Protein AF-A0A3C1PKH4-F1 (afdb_monomer_lite)

Structure (mmCIF, N/CA/C/O backbone):
data_AF-A0A3C1PKH4-F1
#
_entry.id   AF-A0A3C1PKH4-F1
#
loop_
_atom_site.group_PDB
_atom_site.id
_atom_site.type_symbol
_atom_site.label_atom_id
_atom_site.label_alt_id
_atom_site.label_comp_id
_atom_site.label_asym_id
_atom_site.label_entity_id
_atom_site.label_seq_id
_atom_site.pdbx_PDB_ins_code
_atom_site.Cartn_x
_atom_site.Cartn_y
_atom_site.Cartn_z
_atom_site.occupancy
_atom_site.B_iso_or_equiv
_atom_site.auth_seq_id
_atom_site.auth_comp_id
_atom_site.auth_asym_id
_atom_site.auth_atom_id
_atom_site.pdbx_PDB_model_num
ATOM 1 N N . MET A 1 1 ? -29.492 19.129 54.880 1.00 62.06 1 MET A N 1
ATOM 2 C CA . MET A 1 1 ? -29.998 19.368 53.505 1.00 62.06 1 MET A CA 1
ATOM 3 C C . MET A 1 1 ? -28.902 19.883 52.559 1.00 62.06 1 MET A C 1
ATOM 5 O O . MET A 1 1 ? -28.724 19.283 51.509 1.00 62.06 1 MET A O 1
ATOM 9 N N . PHE A 1 2 ? -28.114 20.904 52.932 1.00 59.97 2 PHE A N 1
ATOM 10 C CA . PHE A 1 2 ? -27.021 21.452 52.100 1.00 59.97 2 PHE A CA 1
ATOM 11 C C . PHE A 1 2 ? -25.900 20.455 51.728 1.00 59.97 2 PHE A C 1
ATOM 13 O O . PHE A 1 2 ? -25.542 20.356 50.556 1.00 59.97 2 PHE A O 1
ATOM 20 N N . GLU A 1 3 ? -25.400 19.660 52.679 1.00 67.88 3 GLU A N 1
ATOM 21 C CA . GLU A 1 3 ? -24.341 18.661 52.420 1.00 67.88 3 GLU A CA 1
ATOM 22 C C . GLU A 1 3 ? -24.763 17.574 51.414 1.00 67.88 3 GLU A C 1
ATOM 24 O O . GLU A 1 3 ? -23.986 17.159 50.555 1.00 67.88 3 GLU A O 1
ATOM 29 N N . PHE A 1 4 ? -26.038 17.177 51.436 1.00 61.84 4 PHE A N 1
ATOM 30 C CA . PHE A 1 4 ? -26.580 16.166 50.524 1.00 61.84 4 PHE A CA 1
ATOM 31 C C . PHE A 1 4 ? -26.622 16.663 49.066 1.00 61.84 4 PHE A C 1
ATOM 33 O O . PHE A 1 4 ? -26.322 15.921 48.130 1.00 61.84 4 PHE A O 1
ATOM 40 N N . ILE A 1 5 ? -26.930 17.950 48.865 1.00 67.50 5 ILE A N 1
ATOM 41 C CA . ILE A 1 5 ? -26.940 18.602 47.546 1.00 67.50 5 ILE A CA 1
ATOM 42 C C . ILE A 1 5 ? -25.511 18.733 46.999 1.00 67.50 5 ILE A C 1
ATOM 44 O O . ILE A 1 5 ? -25.279 18.487 45.813 1.00 67.50 5 ILE A O 1
ATOM 48 N N . LYS A 1 6 ? -24.543 19.069 47.860 1.00 67.19 6 LYS A N 1
ATOM 49 C CA . LYS A 1 6 ? -23.121 19.180 47.503 1.00 67.19 6 LYS A CA 1
ATOM 50 C C . LYS A 1 6 ? -22.535 17.827 47.095 1.00 67.19 6 LYS A C 1
ATOM 52 O O . LYS A 1 6 ? -21.872 17.738 46.065 1.00 67.19 6 LYS A O 1
ATOM 57 N N . GLN A 1 7 ? -22.855 16.763 47.833 1.00 67.56 7 GLN A N 1
ATOM 58 C CA . GLN A 1 7 ? -22.403 15.406 47.520 1.00 67.56 7 GLN A CA 1
ATOM 59 C C . GLN A 1 7 ? -23.022 14.876 46.215 1.00 67.56 7 GLN A C 1
ATOM 61 O O . GLN A 1 7 ? -22.325 14.260 45.410 1.00 67.56 7 GLN A O 1
ATOM 66 N N . LYS A 1 8 ? -24.306 15.168 45.957 1.00 70.12 8 LYS A N 1
ATOM 67 C CA . LYS A 1 8 ? -24.975 14.837 44.688 1.00 70.12 8 LYS A CA 1
ATOM 68 C C . LYS A 1 8 ? -24.362 15.596 43.503 1.00 70.12 8 LYS A C 1
ATOM 70 O O . LYS A 1 8 ? -24.067 14.978 42.487 1.00 70.12 8 LYS A O 1
ATOM 75 N N . LYS A 1 9 ? -24.085 16.901 43.645 1.00 70.56 9 LYS A N 1
ATOM 76 C CA . LYS A 1 9 ? -23.357 17.690 42.629 1.00 70.56 9 LYS A CA 1
ATOM 77 C C . LYS A 1 9 ? -21.946 17.150 42.372 1.00 70.56 9 LYS A C 1
ATOM 79 O O . LYS A 1 9 ? -21.559 17.018 41.220 1.00 70.56 9 LYS A O 1
ATOM 84 N N . MET A 1 10 ? -21.199 16.792 43.417 1.00 75.88 10 MET A N 1
ATOM 85 C CA . MET A 1 10 ? -19.849 16.233 43.284 1.00 75.88 10 MET A CA 1
ATOM 86 C C . MET A 1 10 ? -19.860 14.876 42.566 1.00 75.88 10 MET A C 1
ATOM 88 O O . MET A 1 10 ? -19.051 14.662 41.671 1.00 75.88 10 MET A O 1
ATOM 92 N N . LYS A 1 11 ? -20.820 13.994 42.878 1.00 71.81 11 LYS A N 1
ATOM 93 C CA . LYS A 1 11 ? -21.020 12.723 42.159 1.00 71.81 11 LYS A CA 1
ATOM 94 C C . LYS A 1 11 ? -21.385 12.938 40.687 1.00 71.81 11 LYS A C 1
ATOM 96 O O . LYS A 1 11 ? -20.819 12.270 39.829 1.00 71.81 11 LYS A O 1
ATOM 101 N N . ASN A 1 12 ? -22.263 13.897 40.385 1.00 77.50 12 ASN A N 1
ATOM 102 C CA . ASN A 1 12 ? -22.595 14.258 39.004 1.00 77.50 12 ASN A CA 1
ATOM 103 C C . ASN A 1 12 ? -21.382 14.819 38.241 1.00 77.50 12 ASN A C 1
ATOM 105 O O . ASN A 1 12 ? -21.186 14.466 37.083 1.00 77.50 12 ASN A O 1
ATOM 109 N N . ASN A 1 13 ? -20.548 15.637 38.887 1.00 80.69 13 ASN A N 1
ATOM 110 C CA . ASN A 1 13 ? -19.331 16.178 38.276 1.00 80.69 13 ASN A CA 1
ATOM 111 C C . ASN A 1 13 ? -18.281 15.085 38.026 1.00 80.69 13 ASN A C 1
ATOM 113 O O . ASN A 1 13 ? -17.653 15.079 36.974 1.00 80.69 13 ASN A O 1
ATOM 117 N N . VAL A 1 14 ? -18.121 14.137 38.956 1.00 84.06 14 VAL A N 1
ATOM 118 C CA . VAL A 1 14 ? -17.233 12.977 38.777 1.00 84.06 14 VAL A CA 1
ATOM 119 C C . VAL A 1 14 ? -17.727 12.083 37.638 1.00 84.06 14 VAL A C 1
ATOM 121 O O . VAL A 1 14 ? -16.930 11.680 36.800 1.00 84.06 14 VAL A O 1
ATOM 124 N N . LEU A 1 15 ? -19.035 11.821 37.550 1.00 83.62 15 LEU A N 1
ATOM 125 C CA . LEU A 1 15 ? -19.609 11.035 36.455 1.00 83.62 15 LEU A CA 1
ATOM 126 C C . LEU A 1 15 ? -19.413 11.723 35.095 1.00 83.62 15 LEU A C 1
ATOM 128 O O . LEU A 1 15 ? -19.021 11.070 34.133 1.00 83.62 15 LEU A O 1
ATOM 132 N N . ALA A 1 16 ? -19.628 13.040 35.026 1.00 80.38 16 ALA A N 1
ATOM 133 C CA . ALA A 1 16 ? -19.370 13.824 33.821 1.00 80.38 16 ALA A CA 1
ATOM 134 C C . ALA A 1 16 ? -17.886 13.787 33.421 1.00 80.38 16 ALA A C 1
ATOM 136 O O . ALA A 1 16 ? -17.571 13.645 32.243 1.00 80.38 16 ALA A O 1
ATOM 137 N N . PHE A 1 17 ? -16.977 13.854 34.397 1.00 81.69 17 PHE A N 1
ATOM 138 C CA . PHE A 1 17 ? -15.539 13.761 34.153 1.00 81.69 17 PHE A CA 1
ATOM 139 C C . PHE A 1 17 ? -15.131 12.379 33.620 1.00 81.69 17 PHE A C 1
ATOM 141 O O . PHE A 1 17 ? -14.371 12.298 32.662 1.00 81.69 17 PHE A O 1
ATOM 148 N N . ILE A 1 18 ? -15.687 11.296 34.173 1.00 82.12 18 ILE A N 1
ATOM 149 C CA . ILE A 1 18 ? -15.446 9.924 33.696 1.00 82.12 18 ILE A CA 1
ATOM 150 C C . ILE A 1 18 ? -15.989 9.722 32.271 1.00 82.12 18 ILE A C 1
ATOM 152 O O . ILE A 1 18 ? -15.319 9.138 31.426 1.00 82.12 18 ILE A O 1
ATOM 156 N N . LEU A 1 19 ? -17.188 10.222 31.968 1.00 75.44 19 LEU A N 1
ATOM 157 C CA . LEU A 1 19 ? -17.757 10.142 30.615 1.00 75.44 19 LEU A CA 1
ATOM 158 C C . LEU A 1 19 ? -16.909 10.906 29.587 1.00 75.44 19 LEU A C 1
ATOM 160 O O . LEU A 1 19 ? -16.738 10.450 28.452 1.00 75.44 19 LEU A O 1
ATOM 164 N N . LEU A 1 20 ? -16.343 12.045 29.995 1.00 79.12 20 LEU A N 1
ATOM 165 C CA . LEU A 1 20 ? -15.454 12.834 29.154 1.00 79.12 20 LEU A CA 1
ATOM 166 C C . LEU A 1 20 ? -14.161 12.065 28.837 1.00 79.12 20 LEU A C 1
ATOM 168 O O . LEU A 1 20 ? -13.791 11.962 27.670 1.00 79.12 20 LEU A O 1
ATOM 172 N N . THR A 1 21 ? -13.505 11.463 29.836 1.00 73.94 21 THR A N 1
ATOM 173 C CA . THR A 1 21 ? -12.243 10.725 29.627 1.00 73.94 21 THR A CA 1
ATOM 174 C C . THR A 1 21 ? -12.413 9.472 28.764 1.00 73.94 21 THR A C 1
ATOM 176 O O . THR A 1 21 ? -11.535 9.163 27.954 1.00 73.94 21 THR A O 1
ATOM 179 N N . ILE A 1 22 ? -13.552 8.779 28.871 1.00 72.62 22 ILE A N 1
ATOM 180 C CA . ILE A 1 22 ? -13.874 7.626 28.015 1.00 72.62 22 ILE A CA 1
ATOM 181 C C . ILE A 1 22 ? -14.007 8.061 26.548 1.00 72.62 22 ILE A C 1
ATOM 183 O O . ILE A 1 22 ? -13.432 7.428 25.665 1.00 72.62 22 ILE A O 1
ATOM 187 N N . SER A 1 23 ? -14.704 9.171 26.287 1.00 66.38 23 SER A N 1
ATOM 188 C CA . SER A 1 23 ? -14.937 9.670 24.923 1.00 66.38 23 SER A CA 1
ATOM 189 C C . SER A 1 23 ? -13.632 10.067 24.218 1.00 66.38 23 SER A C 1
ATOM 191 O O . SER A 1 23 ? -13.429 9.736 23.051 1.00 66.38 23 SER A O 1
ATOM 193 N N . PHE A 1 24 ? -12.712 10.716 24.943 1.00 67.88 24 PHE A N 1
ATOM 194 C CA . PHE A 1 24 ? -11.387 11.064 24.417 1.00 67.88 24 PHE A CA 1
ATOM 195 C C . PHE A 1 24 ? -10.540 9.832 24.072 1.00 67.88 24 PHE A C 1
ATOM 197 O O . PHE A 1 24 ? -9.856 9.828 23.050 1.00 67.88 24 PHE A O 1
ATOM 204 N N . SER A 1 25 ? -10.607 8.780 24.892 1.00 70.50 25 SER A N 1
ATOM 205 C CA . SER A 1 25 ? -9.811 7.562 24.684 1.00 70.50 25 SER A CA 1
ATOM 206 C C . SER A 1 25 ? -10.232 6.806 23.416 1.00 70.50 25 SER A C 1
ATOM 208 O O . SER A 1 25 ? -9.375 6.348 22.665 1.00 70.50 25 SER A O 1
ATOM 210 N N . VAL A 1 26 ? -11.541 6.730 23.137 1.00 72.38 26 VAL A N 1
ATOM 211 C CA . VAL A 1 26 ? -12.075 6.079 21.924 1.00 72.38 26 VAL A CA 1
ATOM 212 C C . VAL A 1 26 ? -11.685 6.844 20.657 1.00 72.38 26 VAL A C 1
ATOM 214 O O . VAL A 1 26 ? -11.261 6.232 19.680 1.00 72.38 26 VAL A O 1
ATOM 217 N N . SER A 1 27 ? -11.775 8.179 20.670 1.00 73.75 27 SER A N 1
ATOM 218 C CA . SER A 1 27 ? -11.381 9.000 19.515 1.00 73.75 27 SER A CA 1
ATOM 219 C C . SER A 1 27 ? -9.901 8.823 19.169 1.00 73.75 27 SER A C 1
ATOM 221 O O . SER A 1 27 ? -9.565 8.624 18.006 1.00 73.7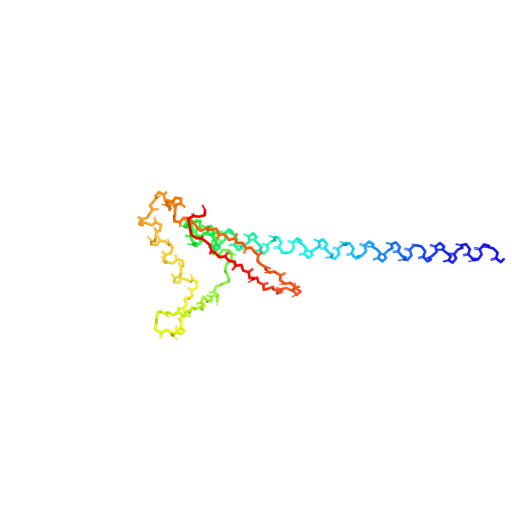5 27 SER A O 1
ATOM 223 N N . ALA A 1 28 ? -9.022 8.841 20.176 1.00 78.69 28 ALA A N 1
ATOM 224 C CA . ALA A 1 28 ? -7.585 8.675 19.971 1.00 78.69 28 ALA A CA 1
ATOM 225 C C . ALA A 1 28 ? -7.225 7.294 19.395 1.00 78.69 28 ALA A C 1
ATOM 227 O O . ALA A 1 28 ? -6.310 7.184 18.580 1.00 78.69 28 ALA A O 1
ATOM 228 N N . GLN A 1 29 ? -7.955 6.244 19.786 1.00 80.19 29 GLN A N 1
ATOM 229 C CA . GLN A 1 29 ? -7.770 4.909 19.221 1.00 80.19 29 GLN A CA 1
ATOM 230 C C . GLN A 1 29 ? -8.134 4.867 17.729 1.00 80.19 29 GLN A C 1
ATOM 232 O O . GLN A 1 29 ? -7.359 4.340 16.934 1.00 80.19 29 GLN A O 1
ATOM 237 N N . ILE A 1 30 ? -9.270 5.455 17.340 1.00 83.75 30 ILE A N 1
ATOM 238 C CA . ILE A 1 30 ? -9.716 5.486 15.938 1.00 83.75 30 ILE A CA 1
ATOM 239 C C . I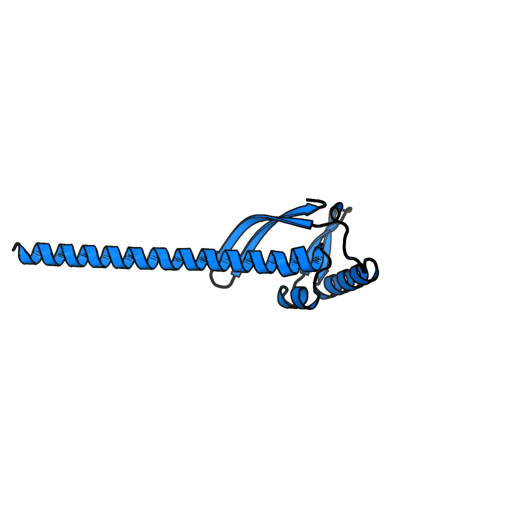LE A 1 30 ? -8.704 6.226 15.055 1.00 83.75 30 ILE A C 1
ATOM 241 O O . ILE A 1 30 ? -8.413 5.785 13.942 1.00 83.75 30 ILE A O 1
ATOM 245 N N . ASP A 1 31 ? -8.142 7.336 15.533 1.00 90.00 31 ASP A N 1
ATOM 246 C CA . ASP A 1 31 ? -7.132 8.080 14.776 1.00 90.00 31 ASP A CA 1
ATOM 247 C C . ASP A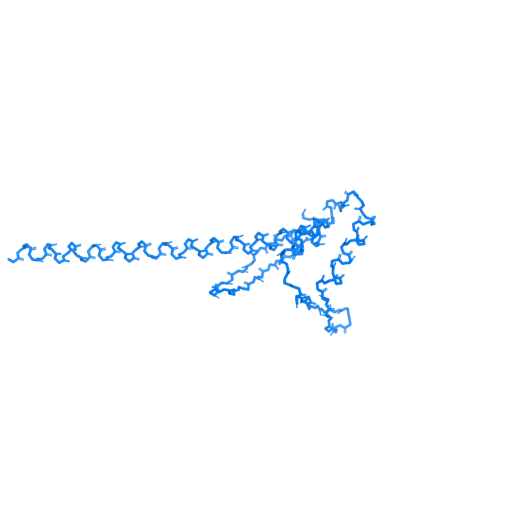 1 31 ? -5.840 7.267 14.601 1.00 90.00 31 ASP A C 1
ATOM 249 O O . ASP A 1 31 ? -5.299 7.199 13.495 1.00 90.00 31 ASP A O 1
ATOM 253 N N . ALA A 1 32 ? -5.401 6.556 15.645 1.00 93.69 32 ALA A N 1
ATOM 254 C CA . ALA A 1 32 ? -4.250 5.659 15.563 1.00 93.69 32 ALA A CA 1
ATOM 255 C C . ALA A 1 32 ? -4.474 4.499 14.572 1.00 93.69 32 ALA A C 1
ATOM 257 O O . ALA A 1 32 ? -3.568 4.146 13.814 1.00 93.69 32 ALA A O 1
ATOM 258 N N . GLU A 1 33 ? -5.679 3.924 14.536 1.00 96.06 33 GLU A N 1
ATOM 259 C CA . GLU A 1 33 ? -6.053 2.883 13.570 1.00 96.06 33 GLU A CA 1
ATOM 260 C C . GLU A 1 33 ? -6.035 3.423 12.132 1.00 96.06 33 GLU A C 1
ATOM 262 O O . GLU A 1 33 ? -5.461 2.793 11.239 1.00 96.06 33 GLU A O 1
ATOM 267 N N . LYS A 1 34 ? -6.579 4.625 11.900 1.00 96.94 34 LYS A N 1
ATOM 268 C CA . LYS A 1 34 ? -6.521 5.291 10.588 1.00 96.94 34 LYS A CA 1
ATOM 269 C C . LYS A 1 34 ? -5.086 5.543 10.142 1.00 96.94 34 LYS A C 1
ATOM 271 O O . LYS A 1 34 ? -4.771 5.313 8.976 1.00 96.94 34 LYS A O 1
ATOM 276 N N . ASP A 1 35 ? -4.216 5.992 11.037 1.00 96.75 35 ASP A N 1
ATOM 277 C CA . ASP A 1 35 ? -2.812 6.239 10.708 1.00 96.75 35 ASP A CA 1
ATOM 278 C C . ASP A 1 35 ? -2.049 4.941 10.417 1.00 96.75 35 ASP A C 1
ATOM 280 O O . ASP A 1 35 ? -1.251 4.897 9.477 1.00 96.75 35 ASP A O 1
ATOM 284 N N . ALA A 1 36 ? -2.351 3.853 11.129 1.00 97.25 36 ALA A N 1
ATOM 285 C CA . ALA A 1 36 ? -1.816 2.531 10.812 1.00 97.25 36 ALA A CA 1
ATOM 286 C C . ALA A 1 36 ? -2.258 2.052 9.415 1.00 97.25 36 ALA A C 1
ATOM 288 O O . ALA A 1 36 ? -1.433 1.557 8.645 1.00 97.25 36 ALA A O 1
ATOM 289 N N . ILE A 1 37 ? -3.527 2.260 9.044 1.00 98.00 37 ILE A N 1
ATOM 290 C CA . ILE A 1 37 ? -4.050 1.931 7.707 1.00 98.00 37 ILE A CA 1
ATOM 291 C C . ILE A 1 37 ? -3.347 2.756 6.623 1.00 98.00 37 ILE A C 1
ATOM 293 O O . ILE A 1 37 ? -2.883 2.190 5.630 1.00 98.00 37 ILE A O 1
ATOM 297 N N . LYS A 1 38 ? -3.216 4.078 6.817 1.00 98.00 38 LYS A N 1
ATOM 298 C CA . LYS A 1 38 ? -2.476 4.950 5.886 1.00 98.00 38 LYS A CA 1
ATOM 299 C C . LYS A 1 38 ? -1.052 4.456 5.695 1.00 98.00 38 LYS A C 1
ATOM 301 O O . LYS A 1 38 ? -0.583 4.390 4.565 1.00 98.00 38 LYS A O 1
ATOM 306 N N . LYS A 1 39 ? -0.384 4.080 6.788 1.00 98.00 39 LYS A N 1
ATOM 307 C CA . LYS A 1 39 ? 0.989 3.584 6.761 1.00 98.00 39 LYS A CA 1
ATOM 308 C C . LYS A 1 39 ? 1.115 2.299 5.944 1.00 98.00 39 LYS A C 1
ATOM 310 O O . LYS A 1 39 ? 1.978 2.234 5.078 1.00 98.00 39 LYS A O 1
ATOM 315 N N . VAL A 1 40 ? 0.232 1.318 6.147 1.00 98.06 40 VAL A N 1
ATOM 316 C CA . VAL A 1 40 ? 0.248 0.071 5.359 1.00 98.06 40 VAL A CA 1
ATOM 317 C C . VAL A 1 40 ? 0.035 0.354 3.870 1.00 98.06 40 VAL A C 1
ATOM 319 O O . VAL A 1 40 ? 0.779 -0.168 3.039 1.00 98.06 40 VAL A O 1
ATOM 322 N N . ILE A 1 41 ? -0.935 1.208 3.524 1.00 98.06 41 ILE A N 1
ATOM 323 C CA . ILE A 1 41 ? -1.195 1.600 2.130 1.00 98.06 41 ILE A CA 1
ATOM 324 C C . ILE A 1 41 ? 0.023 2.325 1.543 1.00 98.06 41 ILE A C 1
ATOM 326 O O . ILE A 1 41 ? 0.465 1.993 0.444 1.00 98.06 41 ILE A O 1
ATOM 330 N N . GLN A 1 42 ? 0.604 3.271 2.275 1.00 97.75 42 GLN A N 1
ATOM 331 C CA . GLN A 1 42 ? 1.776 4.012 1.828 1.00 97.75 42 GLN A CA 1
ATOM 332 C C . GLN A 1 42 ? 2.965 3.072 1.591 1.00 97.75 42 GLN A C 1
ATOM 334 O O . GLN A 1 42 ? 3.476 3.009 0.480 1.00 97.75 42 GLN A O 1
ATOM 339 N N . GLU A 1 43 ? 3.358 2.280 2.586 1.00 98.25 43 GLU A N 1
ATOM 340 C CA . GLU A 1 43 ? 4.566 1.451 2.521 1.00 98.25 43 GLU A CA 1
ATOM 341 C C . GLU A 1 43 ? 4.424 0.280 1.542 1.00 98.25 43 GLU A C 1
ATOM 343 O O . GLU A 1 43 ? 5.330 -0.007 0.761 1.00 98.25 43 GLU A O 1
ATOM 348 N N . SER A 1 44 ? 3.285 -0.412 1.567 1.00 98.19 44 SER A N 1
ATOM 349 C CA . SER A 1 44 ? 3.132 -1.677 0.841 1.00 98.19 44 SER A CA 1
ATOM 350 C C . SER A 1 44 ? 2.567 -1.477 -0.557 1.00 98.19 44 SER A C 1
ATOM 352 O O . SER A 1 44 ? 2.988 -2.153 -1.493 1.00 98.19 44 SER A O 1
ATOM 354 N N . TYR A 1 45 ? 1.626 -0.544 -0.724 1.00 97.50 45 TYR A N 1
ATOM 355 C CA . TYR A 1 45 ? 0.995 -0.305 -2.016 1.00 97.50 45 TYR A CA 1
ATOM 356 C C . TYR A 1 45 ? 1.696 0.802 -2.810 1.00 97.50 45 TYR A C 1
ATOM 358 O O . TYR A 1 45 ? 2.135 0.556 -3.934 1.00 97.50 45 TYR A O 1
ATOM 366 N N . ILE A 1 46 ? 1.838 2.003 -2.248 1.00 97.38 46 ILE A N 1
ATOM 367 C CA . ILE A 1 46 ? 2.424 3.135 -2.983 1.00 97.38 46 ILE A CA 1
ATOM 368 C C . ILE A 1 46 ? 3.935 2.949 -3.139 1.00 97.38 46 ILE A C 1
ATOM 370 O O . ILE A 1 46 ? 4.442 2.861 -4.256 1.00 97.38 46 ILE A O 1
ATOM 374 N N . ASP A 1 47 ? 4.658 2.811 -2.034 1.00 97.00 47 ASP A N 1
ATOM 375 C CA . ASP A 1 47 ? 6.113 2.711 -2.054 1.00 97.00 47 ASP A CA 1
ATOM 376 C C . ASP A 1 47 ? 6.580 1.342 -2.547 1.00 97.00 47 ASP A C 1
ATOM 378 O O . ASP A 1 47 ? 7.457 1.256 -3.404 1.00 97.00 47 ASP A O 1
ATOM 382 N N . GLY A 1 48 ? 5.950 0.270 -2.069 1.00 97.06 48 GLY A N 1
ATOM 383 C CA . GLY A 1 48 ? 6.226 -1.096 -2.496 1.00 97.06 48 GLY A CA 1
ATOM 384 C C . GLY A 1 48 ? 5.876 -1.337 -3.964 1.00 97.06 48 GLY A C 1
ATOM 385 O O . GLY A 1 48 ? 6.755 -1.443 -4.822 1.00 97.06 48 GLY A O 1
ATOM 386 N N . ILE A 1 49 ? 4.585 -1.448 -4.268 1.00 97.00 49 ILE A N 1
ATOM 387 C CA . ILE A 1 49 ? 4.132 -1.876 -5.594 1.00 97.00 49 ILE A CA 1
ATOM 388 C C . ILE A 1 49 ? 4.332 -0.797 -6.663 1.00 97.00 49 ILE A C 1
ATOM 390 O O . ILE A 1 49 ? 4.871 -1.082 -7.740 1.00 97.00 49 ILE A O 1
ATOM 394 N N . GLN A 1 50 ? 3.866 0.428 -6.416 1.00 96.19 50 GLN A N 1
ATOM 395 C CA . GLN A 1 50 ? 3.871 1.456 -7.458 1.00 96.19 50 GLN A CA 1
ATOM 396 C C . GLN A 1 50 ? 5.283 2.000 -7.704 1.00 96.19 50 GLN A C 1
ATOM 398 O O . GLN A 1 50 ? 5.705 2.090 -8.862 1.00 96.19 50 GLN A O 1
ATOM 403 N N . ASN A 1 51 ? 6.034 2.253 -6.627 1.00 96.44 51 ASN A N 1
ATOM 404 C CA . ASN A 1 51 ? 7.366 2.864 -6.660 1.00 96.44 51 ASN A CA 1
ATOM 405 C C . ASN A 1 51 ? 8.542 1.876 -6.619 1.00 96.44 51 ASN A C 1
ATOM 407 O O . ASN A 1 51 ? 9.686 2.308 -6.472 1.00 96.44 51 ASN A O 1
ATOM 411 N N . LEU A 1 52 ? 8.293 0.578 -6.822 1.00 96.12 52 LEU A N 1
ATOM 412 C CA . LEU A 1 52 ? 9.325 -0.467 -6.894 1.00 96.12 52 LEU A CA 1
ATOM 413 C C . LEU A 1 52 ? 10.138 -0.653 -5.596 1.00 96.12 52 LEU A C 1
ATOM 415 O O . LEU A 1 52 ? 11.334 -0.963 -5.634 1.00 96.12 52 LEU A O 1
ATOM 419 N N . GLY A 1 53 ? 9.483 -0.484 -4.450 1.00 94.94 53 GLY A N 1
ATOM 420 C CA . GLY A 1 53 ? 10.050 -0.652 -3.116 1.00 94.94 53 GLY A CA 1
ATOM 421 C C . GLY A 1 53 ? 10.368 -2.103 -2.742 1.00 94.94 53 GLY A C 1
ATOM 422 O O . GLY A 1 53 ? 10.567 -2.979 -3.587 1.00 94.94 53 GLY A O 1
ATOM 423 N N . ASP A 1 54 ? 10.504 -2.357 -1.444 1.00 95.69 54 ASP A N 1
ATOM 424 C CA . ASP A 1 54 ? 10.901 -3.665 -0.918 1.00 95.69 54 ASP A CA 1
ATOM 425 C C . ASP A 1 54 ? 9.803 -4.734 -1.076 1.00 95.69 54 ASP A C 1
ATOM 427 O O . ASP A 1 54 ? 8.637 -4.491 -0.769 1.00 95.69 54 ASP A O 1
ATOM 431 N N . ILE A 1 55 ? 10.184 -5.932 -1.536 1.00 96.88 55 ILE A N 1
ATOM 432 C CA . ILE A 1 55 ? 9.230 -7.020 -1.808 1.00 96.88 55 ILE A CA 1
ATOM 433 C C . ILE A 1 55 ? 8.664 -7.597 -0.507 1.00 96.88 55 ILE A C 1
ATOM 435 O O . ILE A 1 55 ? 7.479 -7.927 -0.451 1.00 96.88 55 ILE A O 1
ATOM 439 N N . GLU A 1 56 ? 9.466 -7.683 0.555 1.00 97.56 56 GLU A N 1
ATOM 440 C CA . GLU A 1 56 ? 9.001 -8.211 1.840 1.00 97.56 56 GLU A CA 1
ATOM 441 C C . GLU A 1 56 ? 8.000 -7.264 2.509 1.00 97.56 56 GLU A C 1
ATOM 443 O O . GLU A 1 56 ? 7.014 -7.722 3.090 1.00 97.56 56 GLU A O 1
ATOM 448 N N . THR A 1 57 ? 8.182 -5.949 2.367 1.00 97.88 57 THR A N 1
ATOM 449 C CA . THR A 1 57 ? 7.177 -4.954 2.771 1.00 97.88 57 THR A CA 1
ATOM 450 C C . THR A 1 57 ? 5.852 -5.168 2.039 1.00 97.88 57 THR A C 1
ATOM 452 O O . THR A 1 57 ? 4.810 -5.230 2.690 1.00 97.88 57 THR A O 1
ATOM 455 N N . ILE A 1 58 ? 5.872 -5.387 0.716 1.00 98.06 58 ILE A N 1
ATOM 456 C CA . ILE A 1 58 ? 4.652 -5.695 -0.054 1.00 98.06 58 ILE A CA 1
ATOM 457 C C . ILE A 1 58 ? 3.976 -6.959 0.497 1.00 98.06 58 ILE A C 1
ATOM 459 O O . ILE A 1 58 ? 2.777 -6.948 0.773 1.00 98.06 58 ILE A O 1
ATOM 463 N N . ARG A 1 59 ? 4.736 -8.042 0.710 1.00 97.69 59 ARG A N 1
ATOM 464 C CA . ARG A 1 59 ? 4.194 -9.313 1.227 1.00 97.69 59 ARG A CA 1
ATOM 465 C C . ARG A 1 59 ? 3.538 -9.167 2.601 1.00 97.69 59 ARG A C 1
ATOM 467 O O . ARG A 1 59 ? 2.548 -9.839 2.861 1.00 97.69 59 ARG A O 1
ATOM 474 N N . LYS A 1 60 ? 4.059 -8.298 3.472 1.00 97.69 60 LYS A N 1
ATOM 475 C CA . LYS A 1 60 ? 3.487 -8.045 4.806 1.00 97.69 60 LYS A CA 1
ATOM 476 C C . LYS A 1 60 ? 2.215 -7.199 4.767 1.00 97.69 60 LYS A C 1
ATOM 478 O O . LYS A 1 60 ? 1.369 -7.361 5.642 1.00 97.69 60 LYS A O 1
ATOM 483 N N . GLY A 1 61 ? 2.082 -6.304 3.790 1.00 97.50 61 GLY A N 1
ATOM 484 C CA . GLY A 1 61 ? 0.929 -5.406 3.688 1.00 97.50 61 GLY A CA 1
ATOM 485 C C . GLY A 1 61 ? -0.306 -5.996 3.018 1.00 97.50 61 GLY A C 1
ATOM 486 O O . GLY A 1 61 ? -1.397 -5.454 3.181 1.00 97.50 61 GLY A O 1
ATOM 487 N N . PHE A 1 62 ? -0.163 -7.095 2.276 1.00 98.25 62 PHE A N 1
ATOM 488 C CA . PHE A 1 62 ? -1.267 -7.722 1.556 1.00 98.25 62 PHE A CA 1
ATOM 489 C C . PHE A 1 62 ? -1.568 -9.125 2.076 1.00 98.25 62 PHE A C 1
ATO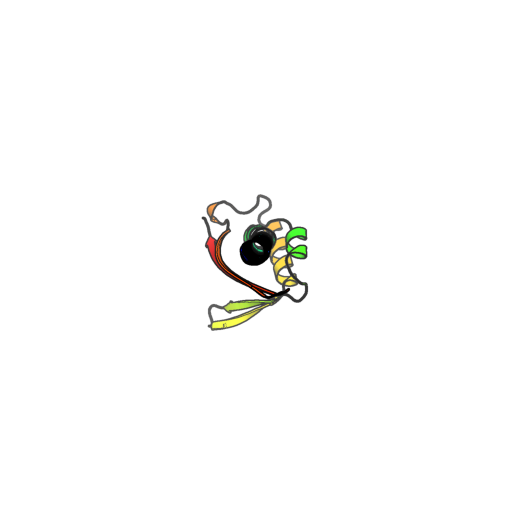M 491 O O . PHE A 1 62 ? -0.686 -9.968 2.221 1.00 98.25 62 PHE A O 1
ATOM 498 N N . HIS A 1 63 ? -2.854 -9.412 2.280 1.00 98.06 63 HIS A N 1
ATOM 499 C CA . HIS A 1 63 ? -3.296 -10.775 2.552 1.00 98.06 63 HIS A CA 1
ATOM 500 C C . HIS A 1 63 ? -3.035 -11.676 1.322 1.00 98.06 63 HIS A C 1
ATOM 502 O O . HIS A 1 63 ? -3.289 -11.232 0.201 1.00 98.06 63 HIS A O 1
ATOM 508 N N . PRO A 1 64 ? -2.620 -12.952 1.473 1.00 97.75 64 PRO A N 1
ATOM 509 C CA . PRO A 1 64 ? -2.325 -13.838 0.334 1.00 97.75 64 PRO A CA 1
ATOM 510 C C . PRO A 1 64 ? -3.494 -14.053 -0.640 1.00 97.75 64 PRO A C 1
ATOM 512 O O . PRO A 1 64 ? -3.281 -14.344 -1.813 1.00 97.75 64 PRO A O 1
ATOM 515 N N . ALA A 1 65 ? -4.729 -13.895 -0.158 1.00 97.94 65 ALA A N 1
ATOM 516 C CA . ALA A 1 65 ? -5.950 -13.982 -0.965 1.00 97.94 65 ALA A CA 1
ATOM 517 C C . ALA A 1 65 ? -6.365 -12.648 -1.622 1.00 97.94 65 ALA A C 1
ATOM 519 O O . ALA A 1 65 ? -7.459 -12.556 -2.172 1.00 97.94 65 ALA A O 1
ATOM 520 N N . PHE A 1 66 ? -5.545 -11.598 -1.527 1.00 98.31 66 PHE A N 1
ATOM 521 C CA . PHE A 1 66 ? -5.858 -10.302 -2.119 1.00 98.31 66 PHE A CA 1
ATOM 522 C C . PHE A 1 66 ? -5.917 -10.381 -3.650 1.00 98.31 66 PHE A C 1
ATOM 524 O O . PHE A 1 66 ? -5.056 -10.987 -4.298 1.00 98.31 66 PHE A O 1
ATOM 531 N N . VAL A 1 67 ? -6.912 -9.700 -4.221 1.00 98.12 67 VAL A N 1
ATOM 532 C CA . VAL A 1 67 ? -7.112 -9.557 -5.664 1.00 98.12 67 VAL A CA 1
ATOM 533 C C . VAL A 1 67 ? -7.421 -8.098 -5.976 1.00 98.12 67 VAL A C 1
ATOM 535 O O . VAL A 1 67 ? -8.380 -7.533 -5.451 1.00 98.12 67 VAL A O 1
ATOM 538 N N . LEU A 1 68 ? -6.632 -7.496 -6.866 1.00 96.88 68 LEU A N 1
ATOM 539 C CA . LEU A 1 68 ? -6.969 -6.215 -7.471 1.00 96.88 68 LEU A CA 1
ATOM 540 C C . LEU A 1 68 ? -8.041 -6.445 -8.539 1.00 96.88 68 LEU A C 1
ATOM 542 O O . LEU A 1 68 ? -7.844 -7.228 -9.469 1.00 96.88 68 LEU A O 1
ATOM 546 N N . LEU A 1 69 ? -9.152 -5.723 -8.422 1.00 97.75 69 LEU A N 1
ATOM 547 C CA . LEU A 1 69 ? -10.165 -5.633 -9.467 1.00 97.75 69 LEU A CA 1
ATOM 548 C C . LEU A 1 69 ? -9.951 -4.349 -10.264 1.00 97.75 69 LEU A C 1
ATOM 550 O O . LEU A 1 69 ? -9.773 -3.275 -9.691 1.00 97.75 69 LEU A O 1
ATOM 554 N N . GLY A 1 70 ? -9.975 -4.470 -11.586 1.00 95.31 70 GLY A N 1
ATOM 555 C CA . GLY A 1 70 ? -9.804 -3.352 -12.508 1.00 95.31 70 GLY A CA 1
ATOM 556 C C . GLY A 1 70 ? -10.776 -3.427 -13.675 1.00 95.31 70 GLY A C 1
ATOM 557 O O . GLY A 1 70 ? -11.519 -4.398 -13.827 1.00 95.31 70 GLY A O 1
ATOM 558 N N . VAL A 1 71 ? -10.752 -2.391 -14.505 1.00 96.75 71 VAL A N 1
ATOM 559 C CA . VAL A 1 71 ? -11.482 -2.341 -15.771 1.00 96.75 71 VAL A CA 1
ATOM 560 C C . VAL A 1 71 ? -10.469 -2.052 -16.867 1.00 96.75 71 VAL A C 1
ATOM 562 O O . VAL A 1 71 ? -9.699 -1.097 -16.763 1.00 96.75 71 VAL A O 1
ATOM 565 N N . ASN A 1 72 ? -10.430 -2.894 -17.897 1.00 94.62 72 ASN A N 1
ATOM 566 C CA . ASN A 1 72 ? -9.522 -2.699 -19.026 1.00 94.62 72 ASN A CA 1
ATOM 567 C C . ASN A 1 72 ? -10.099 -1.723 -20.070 1.00 94.62 72 ASN A C 1
ATOM 569 O O . ASN A 1 72 ? -11.244 -1.281 -19.979 1.00 94.62 72 ASN A O 1
ATOM 573 N N . ALA A 1 73 ? -9.316 -1.425 -21.112 1.00 95.56 73 ALA A N 1
ATOM 574 C CA . ALA A 1 73 ? -9.725 -0.534 -22.203 1.00 95.56 73 ALA A CA 1
ATOM 575 C C . ALA A 1 73 ? -10.984 -1.001 -22.965 1.00 95.56 73 ALA A C 1
ATOM 577 O O . ALA A 1 73 ? -11.649 -0.189 -23.601 1.00 95.56 73 ALA A O 1
ATOM 578 N N . ASN A 1 74 ? -11.333 -2.287 -22.871 1.00 96.94 74 ASN A N 1
ATOM 579 C CA . ASN A 1 74 ? -12.518 -2.878 -23.495 1.00 96.94 74 ASN A CA 1
ATOM 580 C C . ASN A 1 74 ? -13.723 -2.938 -22.537 1.00 96.94 74 ASN A C 1
ATOM 582 O O . ASN A 1 74 ? -14.690 -3.643 -22.817 1.00 96.94 74 ASN A O 1
ATOM 586 N N . ASN A 1 75 ? -13.668 -2.232 -21.400 1.00 96.31 75 ASN A N 1
ATOM 587 C CA . ASN A 1 75 ? -14.713 -2.196 -20.375 1.00 96.31 75 ASN A CA 1
ATOM 588 C C . ASN A 1 75 ? -15.019 -3.566 -19.730 1.00 96.31 75 ASN A C 1
ATOM 590 O O . ASN A 1 75 ? -16.140 -3.832 -19.299 1.00 96.31 75 ASN A O 1
ATOM 594 N N . GLN A 1 76 ? -14.026 -4.457 -19.673 1.00 97.50 76 GLN A N 1
ATOM 595 C CA . GLN A 1 76 ? -14.146 -5.768 -19.032 1.00 97.50 76 GLN A CA 1
ATOM 596 C C . GLN A 1 76 ? -13.489 -5.757 -17.654 1.00 97.50 76 GLN A C 1
ATOM 598 O O . GLN A 1 76 ? -12.435 -5.142 -17.467 1.00 97.50 76 GLN A O 1
ATOM 603 N N . ILE A 1 77 ? -14.090 -6.485 -16.708 1.00 97.56 77 ILE A N 1
ATOM 604 C CA . ILE A 1 77 ? -13.515 -6.688 -15.377 1.00 97.56 77 ILE A CA 1
ATOM 605 C C . ILE A 1 77 ? -12.248 -7.533 -15.508 1.00 97.56 77 ILE A C 1
ATOM 607 O O . ILE A 1 77 ? -12.270 -8.627 -16.071 1.00 97.56 77 ILE A O 1
ATOM 611 N N . THR A 1 78 ? -11.158 -7.037 -14.939 1.00 97.25 78 THR A N 1
ATOM 612 C CA . THR A 1 78 ? -9.897 -7.765 -14.798 1.00 97.25 78 THR A CA 1
ATOM 613 C C . THR A 1 78 ? -9.646 -8.107 -13.342 1.00 97.25 78 THR A C 1
ATOM 615 O O . THR A 1 78 ? -9.996 -7.331 -12.451 1.00 97.25 78 THR A O 1
ATOM 618 N N . GLN A 1 79 ? -8.983 -9.235 -13.108 1.00 97.69 79 GLN A N 1
ATOM 619 C CA . GLN A 1 79 ? -8.515 -9.642 -11.789 1.00 97.69 79 GLN A CA 1
ATOM 620 C C . GLN A 1 79 ? -7.000 -9.798 -11.824 1.00 97.69 79 GLN A C 1
ATOM 622 O O . GLN A 1 79 ? -6.469 -10.433 -12.734 1.00 97.69 79 GLN A O 1
ATOM 627 N N . LEU A 1 80 ? -6.319 -9.237 -10.831 1.00 97.56 80 LEU A N 1
ATOM 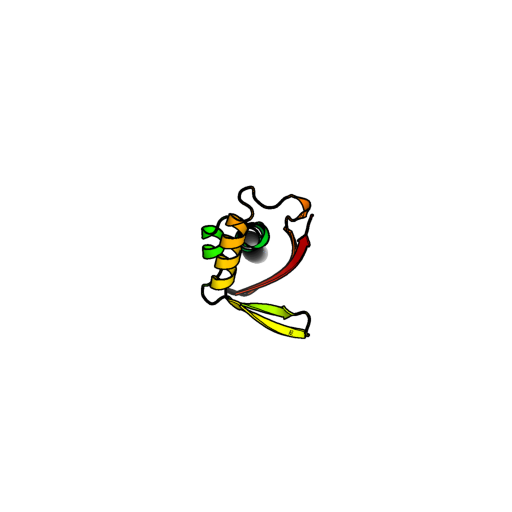628 C CA . LEU A 1 80 ? -4.884 -9.399 -10.642 1.00 97.56 80 LEU A CA 1
ATOM 629 C C . LEU A 1 80 ? -4.623 -9.853 -9.199 1.00 97.56 80 LEU A C 1
ATOM 631 O O . LEU A 1 80 ? -4.652 -9.031 -8.279 1.00 97.56 80 LEU A O 1
ATOM 635 N N . PRO A 1 81 ? -4.412 -11.160 -8.974 1.00 98.25 81 PRO A N 1
ATOM 636 C CA . PRO A 1 81 ? -4.008 -11.680 -7.675 1.00 98.25 81 PRO A CA 1
ATOM 637 C C . PRO A 1 81 ? -2.671 -11.093 -7.212 1.00 98.25 81 PRO A C 1
ATOM 639 O O . PRO A 1 81 ? -1.793 -10.795 -8.026 1.00 98.25 81 PRO A O 1
ATOM 642 N N . ILE A 1 82 ? -2.484 -10.976 -5.895 1.00 98.12 82 ILE A N 1
ATOM 643 C CA . ILE A 1 82 ? -1.284 -10.345 -5.328 1.00 98.12 82 ILE A CA 1
ATOM 644 C C . ILE A 1 82 ? 0.030 -11.031 -5.733 1.00 98.12 82 ILE A C 1
ATOM 646 O O . ILE A 1 82 ? 1.024 -10.344 -5.948 1.00 98.12 82 ILE A O 1
ATOM 650 N N . TYR A 1 83 ? 0.054 -12.358 -5.892 1.00 97.38 83 TYR A N 1
ATOM 651 C CA . TYR A 1 83 ? 1.274 -13.075 -6.284 1.00 97.38 83 TYR A CA 1
ATOM 652 C C . TYR A 1 83 ? 1.745 -12.674 -7.689 1.00 97.38 83 TYR A C 1
ATOM 654 O O . TYR A 1 83 ? 2.916 -12.348 -7.863 1.00 97.38 83 TYR A O 1
ATOM 662 N N . THR A 1 84 ? 0.824 -12.580 -8.655 1.00 97.75 84 THR A N 1
ATOM 663 C CA . THR A 1 84 ? 1.128 -12.100 -10.010 1.00 97.75 84 THR A CA 1
ATOM 664 C C . THR A 1 84 ? 1.598 -10.652 -9.969 1.00 97.75 84 THR A C 1
ATOM 666 O O . THR A 1 84 ? 2.524 -10.271 -10.679 1.00 97.75 84 THR A O 1
ATOM 669 N N . TRP A 1 85 ? 1.003 -9.831 -9.102 1.00 97.12 85 TRP A N 1
ATOM 670 C CA . TRP A 1 85 ? 1.432 -8.446 -8.964 1.00 97.12 85 TRP A CA 1
ATOM 671 C C . TRP A 1 85 ? 2.860 -8.327 -8.422 1.00 97.12 85 TRP A C 1
ATOM 673 O O . TRP A 1 85 ? 3.645 -7.537 -8.941 1.00 97.12 85 TRP A O 1
ATOM 683 N N . ILE A 1 86 ? 3.220 -9.141 -7.425 1.00 97.94 86 ILE A N 1
ATOM 684 C CA . ILE A 1 86 ? 4.581 -9.198 -6.880 1.00 97.94 86 ILE A CA 1
ATOM 685 C C . ILE A 1 86 ? 5.580 -9.633 -7.961 1.00 97.94 86 ILE A C 1
ATOM 687 O O . ILE A 1 86 ? 6.612 -8.983 -8.113 1.00 97.94 86 ILE A O 1
ATOM 691 N N . GLU A 1 87 ? 5.261 -10.651 -8.764 1.00 97.88 87 GLU A N 1
ATOM 692 C CA . GLU A 1 87 ? 6.104 -11.083 -9.892 1.00 97.88 87 GLU A CA 1
ATOM 693 C C . GLU A 1 87 ? 6.339 -9.946 -10.901 1.00 97.88 87 GLU A C 1
ATOM 695 O O . GLU A 1 87 ? 7.465 -9.727 -11.360 1.00 97.88 87 GLU A O 1
ATOM 700 N N . MET A 1 88 ? 5.296 -9.164 -11.207 1.00 97.00 88 MET A N 1
ATOM 701 C CA . MET A 1 88 ? 5.411 -7.982 -12.066 1.00 97.00 88 MET A CA 1
ATOM 702 C C . MET A 1 88 ? 6.313 -6.906 -11.449 1.00 97.00 88 MET A C 1
ATOM 704 O O . MET A 1 88 ? 7.088 -6.273 -12.167 1.00 97.00 88 MET A O 1
ATOM 708 N N . VAL A 1 89 ? 6.236 -6.680 -10.133 1.00 97.00 89 VAL A N 1
ATOM 709 C CA . VAL A 1 89 ? 7.114 -5.728 -9.430 1.00 97.00 89 VAL A CA 1
ATOM 710 C C . VAL A 1 89 ? 8.564 -6.207 -9.467 1.00 97.00 89 VAL A C 1
ATOM 712 O O . VAL A 1 89 ? 9.451 -5.417 -9.785 1.00 97.00 89 VAL A O 1
ATOM 715 N N . GLU A 1 90 ? 8.825 -7.491 -9.216 1.00 97.38 90 GLU A N 1
ATOM 716 C CA . GLU A 1 90 ? 10.168 -8.073 -9.313 1.00 97.38 90 GLU A CA 1
ATOM 717 C C . GLU A 1 90 ? 10.756 -7.911 -10.720 1.00 97.38 90 GLU A C 1
ATOM 719 O O . GLU A 1 90 ? 11.914 -7.514 -10.869 1.00 97.38 90 GLU A O 1
ATOM 724 N N . GLN A 1 91 ? 9.951 -8.156 -11.758 1.00 97.75 91 GLN A N 1
ATOM 725 C CA . GLN A 1 91 ? 10.360 -7.937 -13.143 1.00 97.75 91 GLN A CA 1
ATOM 726 C C . GLN A 1 91 ? 10.673 -6.462 -13.415 1.00 97.75 91 GLN A C 1
ATOM 728 O O . GLN A 1 91 ? 11.757 -6.148 -13.910 1.00 97.75 91 GLN A O 1
ATOM 733 N N . ARG A 1 92 ? 9.787 -5.542 -13.014 1.00 96.31 92 ARG A N 1
ATOM 734 C CA . ARG A 1 92 ? 10.012 -4.098 -13.175 1.00 96.31 92 ARG A CA 1
ATOM 735 C C . ARG A 1 92 ? 11.253 -3.619 -12.417 1.00 96.31 92 ARG A C 1
ATOM 737 O O . ARG A 1 92 ? 11.954 -2.749 -12.922 1.00 96.31 92 ARG A O 1
ATOM 744 N N . LYS A 1 93 ? 11.566 -4.183 -11.246 1.00 96.06 93 LYS A N 1
ATOM 745 C CA . LYS A 1 93 ? 12.805 -3.884 -10.503 1.00 96.06 93 LYS A CA 1
ATOM 746 C C . LYS A 1 93 ? 14.052 -4.331 -11.258 1.00 96.06 93 LYS A C 1
ATOM 748 O O . LYS A 1 93 ? 15.022 -3.583 -11.297 1.00 96.06 93 LYS A O 1
ATOM 753 N N . ARG A 1 94 ? 14.027 -5.511 -11.892 1.00 96.19 94 ARG A N 1
ATOM 754 C CA . ARG A 1 94 ? 15.137 -5.987 -12.742 1.00 96.19 94 ARG A CA 1
ATOM 755 C C . ARG A 1 94 ? 15.367 -5.073 -13.945 1.00 96.19 94 ARG A C 1
ATOM 757 O O . ARG A 1 94 ? 16.510 -4.798 -14.290 1.00 96.19 94 ARG A O 1
ATOM 764 N N . GLU A 1 95 ? 14.289 -4.583 -14.549 1.00 96.56 95 GLU A N 1
ATOM 765 C CA . GLU A 1 95 ? 14.338 -3.649 -15.681 1.00 96.56 95 GLU A CA 1
ATOM 766 C C . GLU A 1 95 ? 14.751 -2.226 -15.269 1.00 96.56 95 GLU A C 1
ATOM 768 O O . GLU A 1 95 ? 15.271 -1.472 -16.087 1.00 96.56 95 GLU A O 1
ATOM 773 N N . ASN A 1 96 ? 14.545 -1.858 -14.001 1.00 95.19 96 ASN A N 1
ATOM 774 C CA . ASN A 1 96 ? 14.828 -0.530 -13.458 1.00 95.19 96 ASN A CA 1
ATOM 775 C C . ASN A 1 96 ? 15.715 -0.640 -12.199 1.00 95.19 96 ASN A C 1
ATOM 777 O O . ASN A 1 96 ? 15.260 -0.310 -11.100 1.00 95.19 96 ASN A O 1
ATOM 781 N N . PRO A 1 97 ? 16.984 -1.081 -12.323 1.00 92.19 97 PRO A N 1
ATOM 782 C CA . PRO A 1 97 ? 17.848 -1.365 -11.171 1.00 92.19 97 PRO A CA 1
ATOM 783 C C . PRO A 1 97 ? 18.160 -0.123 -10.322 1.00 92.19 97 PRO A C 1
ATOM 785 O O . PRO A 1 97 ? 18.452 -0.243 -9.137 1.00 92.19 97 PRO A O 1
ATOM 788 N N . ASN A 1 98 ? 1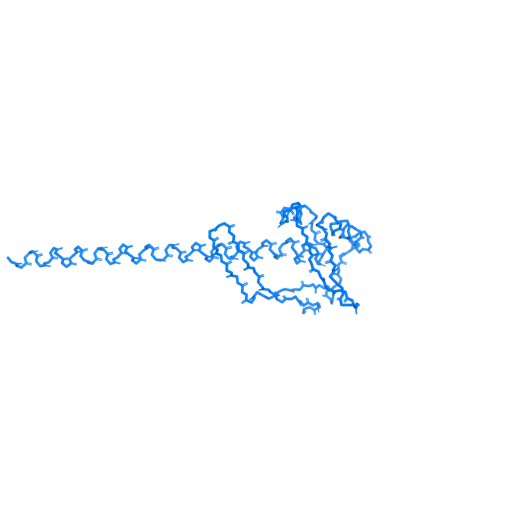8.048 1.070 -10.911 1.00 92.19 98 ASN A N 1
ATOM 789 C CA . ASN A 1 98 ? 18.249 2.350 -10.226 1.00 92.19 98 ASN A CA 1
ATOM 790 C C . ASN A 1 98 ? 16.942 2.956 -9.677 1.00 92.19 98 ASN A C 1
ATOM 792 O O . ASN A 1 98 ? 16.937 4.103 -9.233 1.00 92.19 98 ASN A O 1
ATOM 796 N N . GLY A 1 99 ? 15.836 2.207 -9.715 1.00 89.88 99 GLY A N 1
ATOM 797 C CA . GLY A 1 99 ? 14.505 2.680 -9.340 1.00 89.88 99 GLY A CA 1
ATOM 798 C C . GLY A 1 99 ? 13.809 3.489 -10.438 1.00 89.88 99 GLY A C 1
ATOM 799 O O . GLY A 1 99 ? 14.311 3.637 -11.554 1.00 89.88 99 GLY A O 1
ATOM 800 N N . LEU A 1 100 ? 12.611 3.989 -10.122 1.00 92.56 100 LEU A N 1
ATOM 801 C CA . LEU A 1 100 ? 11.853 4.854 -11.025 1.00 92.56 100 LEU A CA 1
ATOM 802 C C . LEU A 1 100 ? 12.374 6.295 -10.971 1.00 92.56 100 LEU A C 1
ATOM 804 O O . LEU A 1 100 ? 12.671 6.797 -9.879 1.00 92.56 100 LEU A O 1
ATOM 808 N N . PRO A 1 101 ? 12.421 6.991 -12.117 1.00 92.81 101 PRO A N 1
ATOM 809 C CA . PRO A 1 101 ? 12.733 8.408 -12.127 1.00 92.81 101 PRO A CA 1
ATOM 810 C C . PRO A 1 101 ? 11.589 9.216 -11.470 1.00 92.81 101 PRO A C 1
ATOM 812 O O . PRO A 1 101 ? 10.454 8.725 -11.411 1.00 92.81 101 PRO A O 1
ATOM 815 N N . PRO A 1 102 ? 11.859 10.425 -10.936 1.00 90.81 102 PRO A N 1
ATOM 816 C CA . PRO A 1 102 ? 10.888 11.200 -10.156 1.00 90.81 102 PRO A CA 1
ATOM 817 C C . PRO A 1 102 ? 9.542 11.421 -10.854 1.00 90.81 102 PRO A C 1
ATOM 819 O O . PRO A 1 102 ? 8.500 11.255 -10.230 1.00 90.81 102 PRO A O 1
ATOM 822 N N . GLU A 1 103 ? 9.545 11.686 -12.159 1.00 93.44 103 GLU A N 1
ATOM 823 C CA . GLU A 1 103 ? 8.346 11.911 -12.975 1.00 93.44 103 GLU A CA 1
ATOM 824 C C . GLU A 1 103 ? 7.454 10.668 -13.134 1.00 93.44 103 GLU A C 1
ATOM 826 O O . GLU A 1 103 ? 6.321 10.764 -13.598 1.00 93.44 103 GLU A O 1
ATOM 831 N N . LYS A 1 104 ? 7.953 9.489 -12.750 1.00 93.75 104 LYS A N 1
ATOM 832 C CA . LYS A 1 104 ? 7.192 8.233 -12.722 1.00 93.75 104 LYS A CA 1
ATOM 833 C C . LYS A 1 104 ? 6.841 7.782 -11.309 1.00 93.75 104 LYS A C 1
ATOM 835 O O . LYS A 1 104 ? 6.186 6.750 -11.167 1.00 93.75 104 LYS A O 1
ATOM 840 N N . LYS A 1 105 ? 7.274 8.508 -10.272 1.00 94.44 105 LYS A N 1
ATOM 841 C CA . LYS A 1 105 ? 6.902 8.179 -8.896 1.00 94.44 105 LYS A CA 1
ATOM 842 C C . LYS A 1 105 ? 5.430 8.463 -8.666 1.00 94.44 105 LYS A C 1
ATOM 844 O O . LYS A 1 105 ? 4.878 9.442 -9.160 1.00 94.44 105 LYS A O 1
ATOM 849 N N . VAL A 1 106 ? 4.818 7.586 -7.892 1.00 95.56 106 VAL A N 1
ATOM 850 C CA . VAL A 1 106 ? 3.420 7.648 -7.511 1.00 95.56 106 VAL A CA 1
ATOM 851 C C . VAL A 1 106 ? 3.299 8.203 -6.101 1.00 95.56 106 VAL A C 1
ATOM 853 O O . VAL A 1 106 ? 4.025 7.782 -5.199 1.00 95.56 106 VAL A O 1
ATOM 856 N N . THR A 1 107 ? 2.363 9.126 -5.912 1.00 96.06 107 THR A N 1
ATOM 857 C CA . THR A 1 107 ? 1.942 9.646 -4.605 1.00 96.06 107 THR A CA 1
ATOM 858 C C . THR A 1 107 ? 0.464 9.342 -4.376 1.00 96.06 107 THR A C 1
ATOM 860 O O . THR A 1 107 ? -0.259 8.977 -5.310 1.00 96.06 107 THR A O 1
ATOM 863 N N . CYS A 1 108 ? 0.006 9.459 -3.127 1.00 95.69 108 CYS A N 1
ATOM 864 C CA . CYS A 1 108 ? -1.400 9.278 -2.794 1.00 95.69 108 CYS A CA 1
ATOM 865 C C . CYS A 1 108 ? -1.944 10.381 -1.883 1.00 95.69 108 CYS A C 1
ATOM 867 O O . CYS A 1 108 ? -1.211 10.976 -1.095 1.00 95.69 108 CYS A O 1
ATOM 869 N N . GLU A 1 109 ? -3.248 10.623 -1.993 1.00 96.56 109 GLU A N 1
ATOM 870 C CA . GLU A 1 109 ? -4.015 11.518 -1.124 1.00 96.56 109 GLU A CA 1
ATOM 871 C C . GLU A 1 109 ? -5.228 10.759 -0.582 1.00 96.56 109 GLU A C 1
ATOM 873 O O . GLU A 1 109 ? -6.037 10.234 -1.353 1.00 96.56 109 GLU A O 1
ATOM 878 N N . PHE A 1 110 ? -5.348 10.670 0.744 1.00 96.81 110 PHE A N 1
ATOM 879 C CA . PHE A 1 110 ? -6.431 9.941 1.405 1.00 96.81 110 PHE A CA 1
ATOM 880 C C . PHE A 1 110 ? -7.698 10.792 1.487 1.00 96.81 110 PHE A C 1
ATOM 882 O O . PHE A 1 110 ? -7.716 11.832 2.135 1.00 96.81 110 PHE A O 1
ATOM 889 N N . GLU A 1 111 ? -8.777 10.298 0.885 1.00 97.44 111 GLU A N 1
ATOM 890 C CA . GLU A 1 111 ? -10.085 10.962 0.849 1.00 97.44 111 GLU A CA 1
ATOM 891 C C . GLU A 1 111 ? -10.988 10.496 1.993 1.00 97.44 111 GLU A C 1
ATOM 893 O O . GLU A 1 111 ? -11.798 11.251 2.523 1.00 97.44 111 GLU A O 1
ATOM 898 N N . PHE A 1 112 ? -10.894 9.213 2.345 1.00 96.75 112 PHE A N 1
ATOM 899 C CA . PHE A 1 112 ? -11.794 8.591 3.305 1.00 96.75 112 PHE A CA 1
ATOM 900 C C . PHE A 1 112 ? -11.156 7.351 3.916 1.00 96.75 112 PHE A C 1
ATOM 902 O O . PHE A 1 112 ? -10.598 6.523 3.196 1.00 96.75 112 PHE A O 1
ATOM 909 N N . ILE A 1 113 ? -11.275 7.214 5.235 1.00 97.56 113 ILE A N 1
ATOM 910 C CA . ILE A 1 113 ? -10.964 5.982 5.960 1.00 97.56 113 ILE A CA 1
ATOM 911 C C . ILE A 1 113 ? -12.047 5.787 7.012 1.00 97.56 113 ILE A C 1
ATOM 913 O O . ILE A 1 113 ? -12.218 6.639 7.890 1.00 97.56 113 ILE A O 1
ATOM 917 N N . ASP A 1 114 ? -12.744 4.663 6.917 1.00 96.62 114 ASP A N 1
ATOM 918 C CA . ASP A 1 114 ? -13.718 4.211 7.903 1.00 96.62 114 ASP A CA 1
ATOM 919 C C . ASP A 1 114 ? -13.250 2.911 8.541 1.00 96.62 114 ASP A C 1
ATOM 921 O O . ASP A 1 114 ? -12.719 2.035 7.854 1.00 96.62 114 ASP A O 1
ATOM 925 N N . VAL A 1 115 ? -13.426 2.817 9.857 1.00 96.25 115 VAL A N 1
ATOM 926 C CA . VAL A 1 115 ? -12.956 1.698 10.672 1.00 96.25 115 VAL A CA 1
ATOM 927 C C . VAL A 1 115 ? -14.114 1.202 11.519 1.00 96.25 115 VAL A C 1
ATOM 929 O O . VAL A 1 115 ? -14.715 1.956 12.281 1.00 96.25 115 VAL A O 1
ATOM 932 N N . THR A 1 116 ? -14.419 -0.083 11.384 1.00 94.62 116 THR A N 1
ATOM 933 C CA . THR A 1 116 ? -15.462 -0.768 12.142 1.00 94.62 116 THR A CA 1
ATOM 934 C C . THR A 1 116 ? -14.880 -2.048 12.729 1.00 94.62 116 THR A C 1
ATOM 936 O O . THR A 1 116 ? -14.734 -3.064 12.045 1.00 94.62 116 THR A O 1
ATOM 939 N N . GLY A 1 117 ? -14.547 -2.006 14.021 1.00 92.06 117 GLY A N 1
ATOM 940 C CA . GLY A 1 117 ? -13.923 -3.130 14.714 1.00 92.06 117 GLY A CA 1
ATOM 941 C C . GLY A 1 117 ? -12.594 -3.513 14.063 1.00 92.06 117 GLY A C 1
ATOM 942 O O . GLY A 1 117 ? -11.659 -2.727 14.050 1.00 92.06 117 GLY A O 1
ATOM 943 N N . THR A 1 118 ? -12.510 -4.725 13.516 1.00 94.12 118 THR A N 1
ATOM 944 C CA . THR A 1 118 ? -11.297 -5.252 12.864 1.00 94.12 118 THR A CA 1
ATOM 945 C C . THR A 1 118 ? -11.281 -5.068 11.345 1.00 94.12 118 THR A C 1
ATOM 947 O O . THR A 1 118 ? -10.378 -5.574 10.678 1.00 94.12 118 THR A O 1
ATOM 950 N N . ALA A 1 119 ? -12.273 -4.378 10.781 1.00 96.06 119 ALA A N 1
ATOM 951 C CA . ALA A 1 119 ? -12.384 -4.118 9.353 1.00 96.06 119 ALA A CA 1
ATOM 952 C C . ALA A 1 119 ? -12.290 -2.618 9.062 1.00 96.06 119 ALA A C 1
ATOM 954 O O . ALA A 1 119 ? -12.725 -1.787 9.859 1.00 96.06 119 ALA A O 1
ATOM 955 N N . ALA A 1 120 ? -11.757 -2.277 7.892 1.00 97.62 120 ALA A N 1
ATOM 956 C CA . ALA A 1 120 ? -11.679 -0.900 7.434 1.00 97.62 120 ALA A CA 1
ATOM 957 C C . ALA A 1 120 ? -11.833 -0.797 5.916 1.00 97.62 120 ALA A C 1
ATOM 959 O O . ALA A 1 120 ? -11.504 -1.728 5.177 1.00 97.62 120 ALA A O 1
ATOM 960 N N . VAL A 1 121 ? -12.294 0.366 5.457 1.00 97.94 121 VAL A N 1
ATOM 961 C CA . VAL A 1 121 ? -12.333 0.743 4.041 1.00 97.94 121 VAL A CA 1
ATOM 962 C C . VAL A 1 121 ? -11.594 2.061 3.875 1.00 97.94 121 VAL A C 1
ATOM 964 O O . VAL A 1 121 ? -11.866 3.026 4.586 1.00 97.94 121 VAL A O 1
ATOM 967 N N . ALA A 1 122 ? -10.682 2.108 2.906 1.00 98.06 122 ALA A N 1
ATOM 968 C CA . ALA A 1 122 ? -9.959 3.315 2.537 1.00 98.06 122 ALA A CA 1
ATOM 969 C C . ALA A 1 122 ? -10.255 3.699 1.085 1.00 98.06 122 ALA A C 1
ATOM 971 O O . ALA A 1 122 ? -10.297 2.850 0.194 1.00 98.06 122 ALA A O 1
ATOM 972 N N . LYS A 1 123 ? -10.416 4.999 0.845 1.00 98.19 123 LYS A N 1
ATOM 973 C CA . LYS A 1 123 ? -10.479 5.609 -0.480 1.00 98.19 123 LYS A CA 1
ATOM 974 C C . LYS A 1 123 ? -9.392 6.666 -0.567 1.00 98.19 123 LYS A C 1
ATOM 976 O O . LYS A 1 123 ? -9.271 7.519 0.312 1.00 98.19 123 LYS A O 1
ATOM 981 N N . PHE A 1 124 ? -8.627 6.624 -1.642 1.00 96.81 124 PHE A N 1
ATOM 982 C CA . PHE A 1 124 ? -7.559 7.574 -1.902 1.00 96.81 124 PHE A CA 1
ATOM 983 C C . PHE A 1 124 ? -7.425 7.801 -3.407 1.00 96.81 124 PHE A C 1
ATOM 985 O O . PHE A 1 124 ? -7.866 6.980 -4.218 1.00 96.81 124 PHE A O 1
ATOM 992 N N . LYS A 1 125 ? -6.827 8.928 -3.775 1.00 96.06 125 LYS A N 1
ATOM 993 C CA . LYS A 1 125 ? -6.393 9.226 -5.141 1.00 96.06 125 LYS A CA 1
ATOM 994 C C . LYS A 1 125 ? -4.930 8.829 -5.293 1.00 96.06 125 LYS A C 1
ATOM 996 O O . LYS A 1 125 ? -4.173 8.911 -4.328 1.00 96.06 125 LYS A O 1
ATOM 1001 N N . PHE A 1 126 ? -4.542 8.404 -6.492 1.00 92.25 126 PHE A N 1
ATOM 1002 C CA . PHE A 1 126 ? -3.143 8.181 -6.853 1.00 92.25 126 PHE A CA 1
ATOM 1003 C C . PHE A 1 126 ? -2.747 9.160 -7.962 1.00 92.25 126 PHE A C 1
ATOM 1005 O O . PHE A 1 126 ? -3.553 9.442 -8.850 1.00 92.25 126 PHE A O 1
ATOM 1012 N N . PHE A 1 127 ? -1.514 9.658 -7.920 1.00 94.88 127 PHE A N 1
ATOM 1013 C CA . PHE A 1 127 ? -0.976 10.614 -8.892 1.00 94.88 127 PHE A CA 1
ATOM 1014 C C . PHE A 1 127 ? 0.397 10.146 -9.362 1.00 94.88 127 PHE A C 1
ATOM 1016 O O . PHE A 1 127 ? 1.151 9.607 -8.560 1.00 94.88 127 PHE A O 1
ATOM 1023 N N . VAL A 1 128 ? 0.723 10.337 -10.641 1.00 93.56 128 VAL A N 1
ATOM 1024 C CA . VAL A 1 128 ? 2.031 9.986 -11.223 1.00 93.56 128 VAL A CA 1
ATOM 1025 C C . VAL A 1 128 ? 2.809 11.268 -11.501 1.00 93.56 128 VAL A C 1
ATOM 1027 O O . VAL A 1 128 ? 2.259 12.182 -12.109 1.00 93.56 128 VAL A O 1
ATOM 1030 N N . GLY A 1 129 ? 4.078 11.305 -11.095 1.00 83.94 129 GLY A N 1
ATOM 1031 C CA . GLY A 1 129 ? 4.979 12.435 -11.321 1.00 83.94 129 GLY A CA 1
ATOM 1032 C C . GLY A 1 129 ? 4.694 13.635 -10.426 1.00 83.94 129 GLY A C 1
ATOM 1033 O O . GLY A 1 129 ? 4.785 14.753 -10.918 1.00 83.94 129 GLY A O 1
ATOM 1034 N N . GLY A 1 130 ? 4.314 13.352 -9.171 1.00 56.72 130 GLY A N 1
ATOM 1035 C CA . GLY A 1 130 ? 3.859 14.296 -8.137 1.00 56.72 130 GLY A CA 1
ATOM 1036 C C . GLY A 1 130 ? 4.416 15.712 -8.207 1.00 56.72 130 GLY A C 1
ATOM 1037 O O . GLY A 1 130 ? 5.651 15.859 -8.336 1.00 56.72 130 GLY A O 1
#

Radius of gyration: 23.65 Å; chains: 1; bounding box: 48×35×77 Å

Secondary structure (DSSP, 8-state):
-HHHHHHHHHHHHHHHHHHHHHHHHHHHHHHHHHHHHHHHIIIIIIIIIITT--HHHHHHHS-TT-EEEEE-TTS-EEEEEHHHHHHHHHHHHHH-TT---GGG-EEEEEEEEEEETTEEEEEEEEEE--

Foldseek 3Di:
DVVVVVVVVVVVVVVVVVVVVVVVVVVVVVVVVVVVLVVLCCQQPQCVQQFLHDLVSVVVSDDQQDWDWDADPVRDIDIDGSVNSSVVSVVVCVVCVVTDDLQAHKDKDWDDWDDDPPDIDTDIDIDGND

Sequence (130 aa):
MFEFIKQKKMKNNVLAFILLTISFSVSAQIDAEKDAIKKVIQESYIDGIQNLGDIETIRKGFHPAFVLLGVNANNQITQLPIYTWIEMVEQRKRENPNGLPPEKKVTCEFEFIDVTGTAAVAKFKFFVGG

pLDDT: mean 90.7, std 10.71, range [56.72, 98.31]